Protein AF-A0A3A8NXE6-F1 (afdb_monomer_lite)

Sequence (74 aa):
MGKHHWKVEKQPEWYVKAVRKTIAALPGGYAEAADWLDVTENALFNRLRADGDQIFPLGWAMVLQRAAGTHHIA

Organism: NCBI:txid2316722

Structure (mmCIF, N/CA/C/O backbone):
data_AF-A0A3A8NXE6-F1
#
_entry.id   AF-A0A3A8NXE6-F1
#
loop_
_atom_site.group_PDB
_atom_site.id
_atom_site.type_symbol
_atom_site.label_atom_id
_atom_site.label_alt_id
_atom_site.label_comp_id
_atom_site.label_asym_id
_atom_site.label_entity_id
_atom_site.label_seq_id
_atom_site.pdbx_PDB_ins_code
_atom_site.Cartn_x
_atom_site.Cartn_y
_atom_site.Cartn_z
_atom_site.occupancy
_atom_site.B_iso_or_equiv
_atom_site.auth_seq_id
_atom_site.auth_comp_id
_atom_site.auth_asym_id
_atom_site.auth_atom_id
_atom_site.pdbx_PDB_model_num
ATOM 1 N N . MET A 1 1 ? 21.500 -2.159 -19.886 1.00 51.41 1 MET A N 1
ATOM 2 C CA . MET A 1 1 ? 20.082 -2.506 -19.636 1.00 51.41 1 MET A CA 1
ATOM 3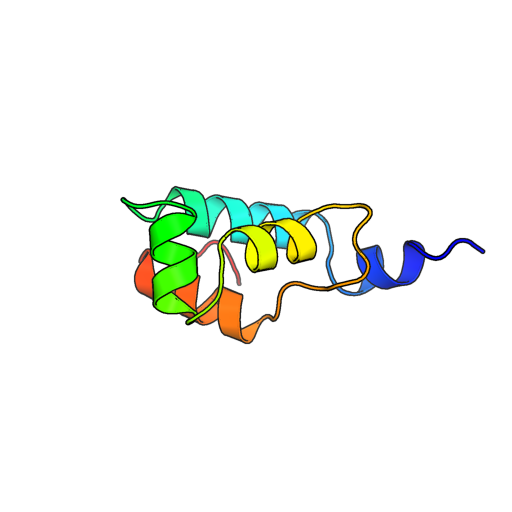 C C . MET A 1 1 ? 19.776 -2.187 -18.182 1.00 51.41 1 MET A C 1
ATOM 5 O O . MET A 1 1 ? 20.363 -2.790 -17.296 1.00 51.41 1 MET A O 1
ATOM 9 N N . GLY A 1 2 ? 19.040 -1.098 -17.949 1.00 53.84 2 GLY A N 1
ATOM 10 C CA . GLY A 1 2 ? 18.984 -0.407 -16.656 1.00 53.84 2 GLY A CA 1
ATOM 11 C C . GLY A 1 2 ? 18.169 -1.142 -15.590 1.00 53.84 2 GLY A C 1
ATOM 12 O O . GLY A 1 2 ? 17.176 -1.795 -15.898 1.00 53.84 2 GLY A O 1
ATOM 13 N N . LYS A 1 3 ? 18.583 -0.972 -14.331 1.00 56.69 3 LYS A N 1
ATOM 14 C CA . LYS A 1 3 ? 18.124 -1.620 -13.084 1.00 56.69 3 LYS A CA 1
ATOM 15 C C . LYS A 1 3 ? 16.609 -1.576 -12.773 1.00 56.69 3 LYS A C 1
ATOM 17 O O . LYS A 1 3 ? 16.215 -2.072 -11.726 1.00 56.69 3 LYS A O 1
ATOM 22 N N . HIS A 1 4 ? 15.767 -1.028 -13.653 1.00 60.00 4 HIS A N 1
ATOM 23 C CA . HIS A 1 4 ? 14.337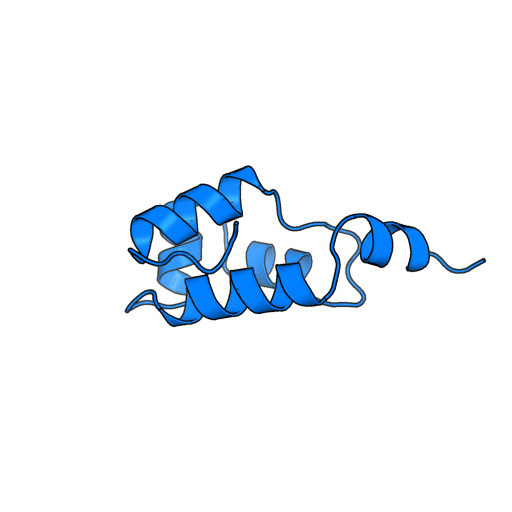 -0.778 -13.422 1.00 60.00 4 HIS A CA 1
ATOM 24 C C . HIS A 1 4 ? 13.388 -1.673 -14.238 1.00 60.00 4 HIS A C 1
ATOM 26 O O . HIS A 1 4 ? 12.217 -1.770 -13.885 1.00 60.00 4 HIS A O 1
ATOM 32 N N . HIS A 1 5 ? 13.861 -2.354 -15.292 1.00 63.69 5 HIS A N 1
ATOM 33 C CA . HIS A 1 5 ? 12.974 -3.147 -16.162 1.00 63.69 5 HIS A CA 1
ATOM 34 C C . HIS A 1 5 ? 12.329 -4.325 -15.409 1.00 63.69 5 HIS A C 1
ATOM 36 O O . HIS A 1 5 ? 11.112 -4.484 -15.433 1.00 63.69 5 HIS A O 1
ATOM 42 N N . TRP A 1 6 ? 13.130 -5.056 -14.624 1.00 75.75 6 TRP A N 1
ATOM 43 C CA . TRP A 1 6 ? 12.669 -6.219 -13.855 1.00 75.75 6 TRP A CA 1
ATOM 44 C C . TRP A 1 6 ? 11.570 -5.874 -12.843 1.00 75.75 6 TRP A C 1
ATOM 46 O O . TRP A 1 6 ? 10.693 -6.690 -12.566 1.00 75.75 6 TRP A O 1
ATOM 56 N N . LYS A 1 7 ? 11.601 -4.662 -12.277 1.00 75.88 7 LYS A N 1
ATOM 57 C CA . LYS A 1 7 ? 10.597 -4.234 -11.305 1.00 75.88 7 LYS A CA 1
ATOM 58 C C . LYS A 1 7 ? 9.273 -3.924 -11.983 1.00 75.88 7 LYS A C 1
ATOM 60 O O . LYS A 1 7 ? 8.245 -4.317 -11.452 1.00 75.88 7 LYS A O 1
ATOM 65 N N . VAL A 1 8 ? 9.288 -3.274 -13.145 1.00 74.06 8 VAL A N 1
ATOM 66 C CA . VAL A 1 8 ? 8.065 -3.033 -13.927 1.00 74.06 8 VAL A CA 1
ATOM 67 C C . VAL A 1 8 ? 7.413 -4.360 -14.324 1.00 74.06 8 VAL A C 1
ATOM 69 O O . VAL A 1 8 ? 6.196 -4.488 -14.239 1.00 74.06 8 VAL A O 1
ATOM 72 N N . GLU A 1 9 ? 8.214 -5.373 -14.665 1.00 77.12 9 GLU A N 1
ATOM 73 C CA . GLU A 1 9 ? 7.716 -6.724 -14.958 1.00 77.12 9 GLU A CA 1
ATOM 74 C C . GLU A 1 9 ? 7.092 -7.408 -13.729 1.00 77.12 9 GLU A C 1
ATOM 76 O O . GLU A 1 9 ? 6.053 -8.056 -13.835 1.00 77.12 9 GLU A O 1
ATOM 81 N N . LYS A 1 10 ? 7.709 -7.275 -12.547 1.00 84.38 10 LYS A N 1
ATOM 82 C CA . LYS A 1 10 ? 7.246 -7.923 -11.304 1.00 84.38 10 LYS A CA 1
ATOM 83 C C . LYS A 1 10 ? 6.161 -7.144 -10.560 1.00 84.38 10 LYS A C 1
ATOM 85 O O . LYS A 1 10 ? 5.417 -7.730 -9.781 1.00 84.38 10 LYS A O 1
ATOM 90 N N . GLN A 1 11 ? 6.097 -5.836 -10.762 1.00 88.81 11 GLN A N 1
ATOM 91 C CA . GLN A 1 11 ? 5.209 -4.903 -10.084 1.00 88.81 11 GLN A CA 1
ATOM 92 C C . GLN A 1 11 ? 4.681 -3.878 -11.102 1.00 88.81 11 GLN A C 1
ATOM 94 O O . GLN A 1 11 ? 5.105 -2.718 -11.111 1.00 88.81 11 GLN A O 1
ATOM 99 N N . PRO A 1 12 ? 3.760 -4.299 -11.982 1.00 89.38 12 PRO A N 1
ATOM 100 C CA . PRO A 1 12 ? 3.256 -3.450 -13.051 1.00 89.38 12 PRO A CA 1
ATOM 101 C C . PRO A 1 12 ? 2.491 -2.242 -12.502 1.00 89.38 12 PRO A C 1
ATOM 103 O O . PRO A 1 12 ? 1.931 -2.268 -11.402 1.00 89.38 12 PRO A O 1
ATOM 106 N N . GLU A 1 13 ? 2.405 -1.174 -13.297 1.00 88.75 13 GLU A N 1
ATOM 107 C CA . GLU A 1 13 ? 1.762 0.077 -12.875 1.00 88.75 13 GLU A CA 1
ATOM 108 C C . GLU A 1 13 ? 0.303 -0.103 -12.438 1.00 88.75 13 GLU A C 1
ATOM 110 O O . GLU A 1 13 ? -0.149 0.573 -11.512 1.00 88.75 13 GLU A O 1
ATOM 115 N N . TRP A 1 14 ? -0.443 -1.014 -13.074 1.00 90.94 14 TRP A N 1
ATOM 116 C CA . TRP A 1 14 ? -1.827 -1.298 -12.687 1.00 90.94 14 TRP A CA 1
ATOM 117 C C . TRP A 1 14 ? -1.912 -1.843 -11.257 1.00 90.94 14 TRP A C 1
ATOM 119 O O . TRP A 1 14 ? -2.814 -1.459 -10.515 1.00 90.94 14 TRP A O 1
ATOM 129 N N . TYR A 1 15 ? -0.943 -2.663 -10.844 1.00 93.19 15 TYR A N 1
ATOM 130 C CA . TYR A 1 15 ? -0.896 -3.245 -9.508 1.00 93.19 15 TYR A CA 1
ATOM 131 C C . TYR A 1 15 ? -0.545 -2.182 -8.466 1.00 93.19 15 TYR A C 1
ATOM 133 O O . TYR A 1 15 ? -1.222 -2.064 -7.449 1.00 93.19 15 TYR A O 1
ATOM 141 N N . VAL A 1 16 ? 0.431 -1.314 -8.758 1.00 92.88 16 VAL A N 1
ATOM 142 C CA . VAL A 1 16 ? 0.746 -0.163 -7.892 1.00 92.88 16 VAL A CA 1
ATOM 143 C C . VAL A 1 16 ? -0.475 0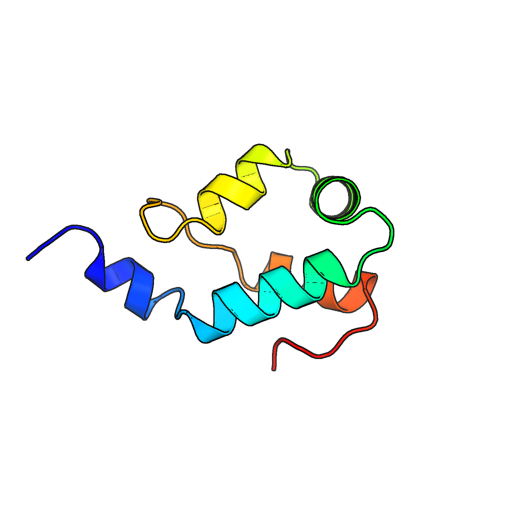.747 -7.723 1.00 92.88 16 VAL A C 1
ATOM 145 O O . VAL A 1 16 ? -0.775 1.181 -6.611 1.00 92.88 16 VAL A O 1
ATOM 148 N N . LYS A 1 17 ? -1.211 1.021 -8.809 1.00 93.75 17 LYS A N 1
ATOM 149 C CA . LYS A 1 17 ? -2.443 1.823 -8.763 1.00 93.75 17 LYS A CA 1
ATOM 150 C C . LYS A 1 17 ? -3.536 1.146 -7.936 1.00 93.75 17 LYS A C 1
ATOM 152 O O . LYS A 1 17 ? -4.200 1.835 -7.166 1.00 93.75 17 LYS A O 1
ATOM 157 N N . ALA A 1 18 ? -3.712 -0.167 -8.069 1.00 94.94 18 ALA A N 1
ATOM 158 C CA . ALA A 1 18 ? -4.681 -0.928 -7.287 1.00 94.94 18 ALA A CA 1
ATOM 159 C C . ALA A 1 18 ? -4.361 -0.879 -5.786 1.00 94.94 18 ALA A C 1
ATOM 161 O O . ALA A 1 18 ? -5.222 -0.486 -5.006 1.00 94.94 18 ALA A O 1
ATOM 162 N N . VAL A 1 19 ? -3.109 -1.143 -5.392 1.00 95.75 19 VAL A N 1
ATOM 163 C CA . VAL A 1 19 ? -2.678 -1.059 -3.984 1.00 95.75 19 VAL A CA 1
ATOM 164 C C . VAL A 1 19 ? -2.899 0.342 -3.413 1.00 95.75 19 VAL A C 1
ATOM 166 O O . VAL A 1 19 ? -3.432 0.485 -2.317 1.00 95.75 19 VAL A O 1
ATOM 169 N N . ARG A 1 20 ? -2.549 1.396 -4.161 1.00 95.69 20 ARG A N 1
ATOM 170 C CA . ARG A 1 20 ? -2.782 2.782 -3.718 1.00 95.69 20 ARG A CA 1
ATOM 171 C C . ARG A 1 20 ? -4.267 3.091 -3.527 1.00 95.69 20 ARG A C 1
ATOM 173 O O . ARG A 1 20 ? -4.606 3.793 -2.582 1.00 95.69 20 ARG A O 1
ATOM 180 N N . LYS A 1 21 ? -5.143 2.570 -4.393 1.00 95.94 21 LYS A N 1
ATOM 181 C CA . LYS A 1 21 ? -6.600 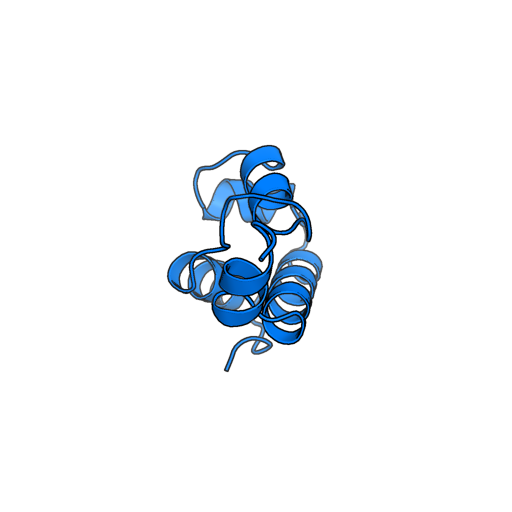2.703 -4.234 1.00 95.94 21 LYS A CA 1
ATOM 182 C C . LYS A 1 21 ? -7.104 1.968 -2.997 1.00 95.94 21 LYS A C 1
ATOM 184 O O . LYS A 1 21 ? -7.898 2.533 -2.261 1.00 95.94 21 LYS A O 1
ATOM 189 N N . THR A 1 22 ? -6.609 0.758 -2.747 1.00 96.25 22 THR A N 1
ATOM 190 C CA . THR A 1 22 ? -6.932 -0.006 -1.538 1.00 96.25 22 THR A CA 1
ATOM 191 C C . THR A 1 22 ? -6.525 0.747 -0.273 1.00 96.25 22 THR A C 1
ATOM 193 O O . THR A 1 22 ? -7.337 0.884 0.632 1.00 96.25 22 THR A O 1
ATOM 196 N N . ILE A 1 23 ? -5.306 1.297 -0.228 1.00 96.31 23 ILE A N 1
ATOM 197 C CA . ILE A 1 23 ? -4.840 2.110 0.906 1.00 96.31 23 ILE A CA 1
ATOM 198 C C . ILE A 1 23 ? -5.711 3.361 1.069 1.00 96.31 23 ILE A C 1
ATOM 200 O O . ILE A 1 23 ? -6.093 3.692 2.181 1.00 96.31 23 ILE A O 1
ATOM 204 N N . ALA A 1 24 ? -6.066 4.040 -0.024 1.00 95.69 24 ALA A N 1
ATOM 205 C CA . ALA A 1 24 ? -6.923 5.226 0.025 1.00 95.69 24 ALA A CA 1
ATOM 206 C C . ALA A 1 24 ? -8.370 4.934 0.465 1.00 95.69 24 ALA A C 1
ATOM 208 O O . ALA A 1 24 ? -9.081 5.860 0.844 1.00 95.69 24 ALA A O 1
ATOM 209 N N . ALA A 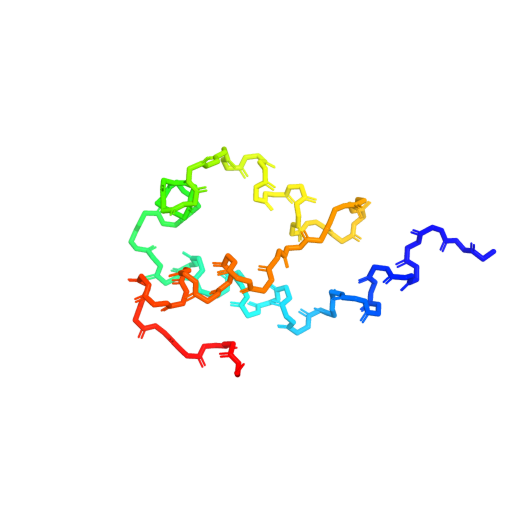1 25 ? -8.812 3.676 0.392 1.00 95.62 25 ALA A N 1
ATOM 210 C CA . ALA A 1 25 ? -10.116 3.247 0.885 1.00 95.62 25 ALA A CA 1
ATOM 211 C C . ALA A 1 25 ? -10.118 2.943 2.395 1.00 95.62 25 ALA A C 1
ATOM 213 O O . ALA A 1 25 ? -11.194 2.855 2.984 1.00 95.62 25 ALA A O 1
ATOM 214 N N . LEU A 1 26 ? -8.945 2.806 3.027 1.00 95.62 26 LEU A N 1
ATOM 215 C CA . LEU A 1 26 ? -8.833 2.707 4.482 1.00 95.62 26 LEU A CA 1
ATOM 216 C C . LEU A 1 26 ? -9.076 4.089 5.115 1.00 95.62 26 LEU A C 1
ATOM 218 O O . LEU A 1 26 ? -8.452 5.060 4.673 1.00 95.62 26 LEU A O 1
ATOM 222 N N . PRO A 1 27 ? -9.923 4.207 6.156 1.00 94.31 27 PRO A N 1
ATOM 223 C CA . PRO A 1 27 ? -10.167 5.474 6.850 1.00 94.31 27 PRO A CA 1
ATOM 224 C C . PRO A 1 27 ? -8.894 6.177 7.341 1.00 94.31 27 PRO A C 1
ATOM 226 O O . PRO A 1 27 ? -8.798 7.401 7.262 1.00 94.31 27 PRO A O 1
ATOM 229 N N . GLY A 1 28 ? -7.908 5.416 7.823 1.00 95.62 28 GLY A N 1
ATOM 230 C CA . GLY A 1 28 ? -6.609 5.921 8.269 1.00 95.62 28 GLY A CA 1
ATOM 231 C C . GLY A 1 28 ? -5.512 5.888 7.200 1.00 95.62 28 GLY A C 1
ATOM 232 O O . GLY A 1 28 ? -4.352 6.165 7.508 1.00 95.62 28 GLY A O 1
ATOM 233 N N . GLY A 1 29 ? -5.842 5.562 5.946 1.00 96.69 29 GLY A N 1
ATOM 234 C CA . GLY A 1 29 ? -4.919 5.628 4.816 1.00 96.69 29 GLY A CA 1
ATOM 235 C C . GLY A 1 29 ? -3.633 4.818 5.021 1.00 96.69 29 GLY A C 1
ATOM 236 O O . GLY A 1 29 ? -3.665 3.638 5.365 1.00 96.69 29 GLY A O 1
ATOM 237 N N . TYR A 1 30 ? -2.478 5.456 4.793 1.00 96.50 30 TYR A N 1
ATOM 238 C CA . TYR A 1 30 ? -1.166 4.814 4.950 1.00 96.50 30 TYR A CA 1
ATOM 239 C C . TYR A 1 30 ? -0.839 4.446 6.399 1.00 96.50 30 TYR A C 1
ATOM 241 O O . TYR A 1 30 ? -0.204 3.415 6.604 1.00 96.50 30 TYR A O 1
ATOM 249 N N . ALA A 1 31 ? -1.286 5.236 7.378 1.00 97.50 31 ALA A N 1
ATOM 250 C CA . ALA A 1 31 ? -1.051 4.953 8.792 1.00 97.50 31 ALA A CA 1
ATOM 251 C C . ALA A 1 31 ? -1.778 3.670 9.221 1.00 97.50 31 ALA A C 1
ATOM 253 O O . ALA A 1 31 ? -1.178 2.787 9.826 1.00 97.50 31 ALA A O 1
ATOM 254 N N . GLU A 1 32 ? -3.042 3.519 8.821 1.00 97.62 32 GLU A N 1
ATOM 255 C CA . GLU A 1 32 ? -3.800 2.289 9.071 1.00 97.62 32 GLU A CA 1
ATOM 256 C C . GLU A 1 32 ? -3.244 1.102 8.271 1.00 97.62 32 GLU A C 1
ATOM 258 O O . GLU A 1 32 ? -3.122 -0.002 8.793 1.00 97.62 32 GLU A O 1
ATOM 263 N N . ALA A 1 33 ? -2.843 1.308 7.013 1.00 97.75 33 ALA A N 1
ATOM 264 C CA . ALA A 1 33 ? -2.210 0.252 6.223 1.00 97.75 33 ALA A CA 1
ATOM 265 C C . ALA A 1 33 ? -0.895 -0.249 6.846 1.00 97.75 33 ALA A C 1
ATOM 267 O O . ALA A 1 33 ? -0.570 -1.430 6.741 1.00 97.75 33 ALA A O 1
ATOM 268 N N . ALA A 1 34 ? -0.127 0.654 7.453 1.00 97.88 34 ALA A N 1
ATOM 269 C CA . ALA A 1 34 ? 1.114 0.345 8.148 1.00 97.88 34 ALA A CA 1
ATOM 270 C C . ALA A 1 34 ? 0.850 -0.499 9.407 1.00 97.88 34 ALA A C 1
ATOM 272 O O . ALA A 1 34 ? 1.534 -1.501 9.604 1.00 97.88 34 ALA A O 1
ATOM 273 N N . ASP A 1 35 ? -0.189 -0.155 10.172 1.00 97.62 35 ASP A N 1
ATOM 274 C CA . ASP A 1 35 ? -0.639 -0.901 11.355 1.00 97.62 35 ASP A CA 1
ATOM 275 C C . ASP A 1 35 ? -1.094 -2.328 11.000 1.00 97.62 35 ASP A C 1
ATOM 277 O O . ASP A 1 35 ? -0.586 -3.303 11.551 1.00 97.62 35 ASP A O 1
ATOM 281 N N . TRP A 1 36 ? -1.944 -2.483 9.976 1.00 97.25 36 TRP A N 1
ATOM 282 C CA . TRP A 1 36 ? -2.386 -3.802 9.494 1.00 97.25 36 TRP A CA 1
ATOM 283 C C . TRP A 1 36 ? -1.245 -4.736 9.080 1.00 97.25 36 TRP A C 1
ATOM 285 O O . TRP A 1 36 ? -1.401 -5.959 9.107 1.00 97.25 36 TRP A O 1
ATOM 295 N N . LEU A 1 37 ? -0.130 -4.170 8.621 1.00 97.31 37 LEU A N 1
ATOM 296 C CA . LEU A 1 37 ? 1.007 -4.909 8.080 1.00 97.31 37 LEU A CA 1
ATOM 297 C C . LEU A 1 37 ? 2.186 -5.000 9.055 1.00 97.31 37 LEU A C 1
ATOM 299 O O . LEU A 1 37 ? 3.185 -5.622 8.694 1.00 97.31 37 LEU A O 1
ATOM 303 N N . ASP A 1 38 ? 2.073 -4.403 10.246 1.00 97.44 38 ASP A N 1
ATOM 304 C CA . ASP A 1 38 ? 3.141 -4.288 11.246 1.00 97.44 38 ASP A CA 1
ATOM 305 C C . ASP A 1 38 ? 4.456 -3.745 10.647 1.00 97.44 38 ASP A C 1
ATOM 307 O O . ASP A 1 38 ? 5.549 -4.295 10.803 1.00 97.44 38 ASP A O 1
ATOM 311 N N . VAL A 1 39 ? 4.345 -2.664 9.867 1.00 96.69 39 VAL A N 1
ATOM 312 C CA . VAL A 1 39 ? 5.484 -1.967 9.246 1.00 96.69 39 VAL A CA 1
ATOM 313 C C . VAL A 1 39 ? 5.335 -0.456 9.355 1.00 96.69 39 VAL A C 1
ATOM 315 O O . VAL A 1 39 ? 4.335 0.057 9.829 1.00 96.69 39 VAL A O 1
ATOM 318 N N . THR A 1 40 ? 6.335 0.298 8.900 1.00 97.25 40 THR A N 1
ATOM 319 C CA . THR A 1 40 ? 6.255 1.766 8.862 1.00 97.25 40 THR A CA 1
ATOM 320 C C . THR A 1 40 ? 5.625 2.267 7.562 1.00 97.25 40 THR A C 1
ATOM 322 O O . THR A 1 40 ? 5.775 1.647 6.506 1.00 97.25 40 THR A O 1
ATOM 325 N N . GLU A 1 41 ? 5.020 3.458 7.578 1.00 96.31 41 GLU A N 1
ATOM 326 C CA . GLU A 1 41 ? 4.545 4.126 6.353 1.00 96.31 41 GLU A CA 1
ATOM 327 C C . GLU A 1 41 ? 5.666 4.286 5.311 1.00 96.31 41 GLU A C 1
ATOM 329 O O . GLU A 1 41 ? 5.473 4.057 4.116 1.00 96.31 41 GLU A O 1
ATOM 334 N N . ASN A 1 42 ? 6.890 4.574 5.769 1.00 95.06 42 ASN A N 1
ATOM 335 C CA . ASN A 1 42 ? 8.065 4.664 4.904 1.00 95.06 42 ASN A CA 1
ATOM 336 C C . ASN A 1 42 ? 8.373 3.337 4.189 1.00 95.06 42 ASN A C 1
ATOM 338 O O . ASN A 1 42 ? 8.782 3.326 3.025 1.00 95.06 42 ASN A O 1
ATOM 342 N N . ALA A 1 43 ? 8.143 2.200 4.850 1.00 94.56 43 ALA A N 1
ATOM 343 C CA . ALA A 1 43 ? 8.292 0.886 4.235 1.00 94.56 43 ALA A CA 1
ATOM 344 C C . ALA A 1 43 ? 7.281 0.668 3.093 1.00 94.56 43 ALA A C 1
ATOM 346 O O . ALA A 1 43 ? 7.641 0.053 2.082 1.00 94.56 43 ALA A O 1
ATOM 347 N N . LEU A 1 44 ? 6.061 1.205 3.215 1.00 95.38 44 LEU A N 1
ATOM 348 C CA . LEU A 1 44 ? 5.056 1.195 2.147 1.00 95.38 44 LEU A CA 1
ATOM 349 C C . LEU A 1 44 ? 5.472 2.112 0.991 1.00 95.38 44 LEU A C 1
ATOM 351 O O . LEU A 1 44 ? 5.483 1.671 -0.161 1.00 95.38 44 LEU A O 1
ATOM 355 N N . PHE A 1 45 ? 5.898 3.349 1.275 1.00 92.50 45 PHE A N 1
ATOM 356 C CA . PHE A 1 45 ? 6.348 4.294 0.244 1.00 92.50 45 PHE A CA 1
ATOM 357 C C . PHE A 1 45 ? 7.518 3.743 -0.580 1.00 92.50 45 PHE A C 1
ATOM 359 O O . PHE A 1 45 ? 7.480 3.779 -1.812 1.00 92.50 45 PHE A O 1
ATOM 366 N N . ASN A 1 46 ? 8.510 3.132 0.074 1.00 92.00 46 ASN A N 1
ATOM 367 C CA . ASN A 1 46 ? 9.660 2.519 -0.597 1.00 92.00 46 ASN A CA 1
ATOM 368 C C . ASN A 1 46 ? 9.277 1.380 -1.557 1.00 92.00 46 ASN A C 1
ATOM 370 O O . ASN A 1 46 ? 9.940 1.185 -2.579 1.00 92.00 46 ASN A O 1
ATOM 374 N N . ARG A 1 47 ? 8.191 0.659 -1.260 1.00 93.62 47 ARG A N 1
ATOM 375 C CA . ARG A 1 47 ? 7.654 -0.429 -2.092 1.00 93.62 47 ARG A CA 1
ATOM 376 C C . ARG A 1 47 ? 6.698 0.053 -3.185 1.00 93.62 47 ARG A C 1
ATOM 378 O O . ARG A 1 47 ? 6.446 -0.688 -4.132 1.00 93.62 47 ARG A O 1
ATOM 385 N N . LEU A 1 48 ? 6.162 1.270 -3.074 1.00 92.19 48 LEU A N 1
ATOM 386 C CA . LEU A 1 48 ? 5.196 1.849 -4.020 1.00 92.19 48 LEU A CA 1
ATOM 387 C C . LEU A 1 48 ? 5.783 2.939 -4.928 1.00 92.19 48 LEU A C 1
ATOM 389 O O . LEU A 1 48 ? 5.075 3.428 -5.815 1.00 92.19 48 LEU A O 1
ATOM 393 N N . ARG A 1 49 ? 7.049 3.331 -4.735 1.00 87.75 49 ARG A N 1
ATOM 394 C CA . ARG A 1 49 ? 7.768 4.253 -5.628 1.00 87.75 49 ARG A CA 1
ATOM 395 C C . ARG A 1 49 ? 8.262 3.548 -6.898 1.00 87.75 49 ARG A C 1
ATOM 397 O O . ARG A 1 49 ? 8.709 2.396 -6.851 1.00 87.75 49 ARG A O 1
ATOM 404 N N . ALA A 1 50 ? 8.190 4.250 -8.028 1.00 78.06 50 ALA A N 1
ATOM 405 C CA . ALA A 1 50 ? 8.537 3.719 -9.352 1.00 78.06 50 ALA A CA 1
ATOM 406 C C . ALA A 1 50 ? 10.038 3.400 -9.492 1.00 78.06 50 ALA A C 1
ATOM 408 O O . ALA A 1 50 ? 10.428 2.424 -10.124 1.00 78.06 50 ALA A O 1
ATOM 409 N N . ASP A 1 51 ? 10.878 4.197 -8.843 1.00 75.88 51 ASP A N 1
ATOM 410 C CA . ASP A 1 51 ? 12.339 4.129 -8.837 1.00 75.88 51 ASP A CA 1
ATOM 411 C C . ASP A 1 51 ? 12.907 3.244 -7.713 1.00 75.88 51 ASP A C 1
ATOM 413 O O . ASP A 1 51 ? 14.121 3.111 -7.576 1.00 75.88 51 ASP A O 1
ATOM 417 N N . GLY A 1 52 ? 12.044 2.636 -6.897 1.00 74.69 52 GLY A N 1
ATOM 418 C CA . GLY A 1 52 ? 12.480 1.810 -5.774 1.00 74.69 52 GLY A CA 1
ATOM 419 C C . GLY A 1 52 ? 13.031 0.458 -6.189 1.00 74.69 52 GLY A C 1
ATOM 420 O O . GLY A 1 52 ? 12.690 -0.067 -7.238 1.00 74.69 52 GLY A O 1
ATOM 421 N N . ASP A 1 53 ? 13.809 -0.138 -5.307 1.00 82.81 53 ASP A N 1
ATOM 422 C CA . ASP A 1 53 ? 14.436 -1.454 -5.421 1.00 82.81 53 ASP A CA 1
ATOM 423 C C . ASP A 1 53 ? 13.604 -2.582 -4.784 1.00 82.81 53 ASP A C 1
ATOM 425 O O . ASP A 1 53 ? 13.927 -3.757 -4.928 1.00 82.81 53 ASP A O 1
ATOM 429 N N . GLN A 1 54 ? 12.503 -2.231 -4.114 1.00 88.62 54 GLN A N 1
ATOM 430 C CA . GLN A 1 54 ? 11.602 -3.169 -3.442 1.00 88.62 54 GLN A CA 1
ATOM 431 C C . GLN A 1 54 ? 10.253 -3.264 -4.157 1.00 88.62 54 GLN A C 1
ATOM 433 O O . GLN A 1 54 ? 9.756 -2.268 -4.691 1.00 88.62 54 GLN A O 1
ATOM 438 N N . ILE A 1 55 ? 9.650 -4.454 -4.118 1.00 91.75 55 ILE A N 1
ATOM 439 C CA . ILE A 1 55 ? 8.300 -4.729 -4.626 1.00 91.75 55 ILE A CA 1
ATOM 440 C C . ILE A 1 55 ? 7.287 -4.766 -3.480 1.00 91.75 55 ILE A C 1
ATOM 442 O O . ILE A 1 55 ? 7.623 -5.130 -2.352 1.00 91.75 55 ILE A O 1
ATOM 446 N N . PHE A 1 56 ? 6.034 -4.425 -3.772 1.00 94.94 56 PHE A N 1
ATOM 447 C CA . PHE A 1 56 ? 4.937 -4.577 -2.819 1.00 94.94 56 PHE A CA 1
ATOM 448 C C . PHE A 1 56 ? 4.404 -6.023 -2.840 1.00 94.94 56 PHE A C 1
ATOM 450 O O . PHE A 1 56 ? 3.871 -6.438 -3.874 1.00 94.94 56 PHE A O 1
ATOM 457 N N . PRO A 1 57 ? 4.525 -6.804 -1.748 1.00 95.19 57 PRO A N 1
ATOM 458 C CA . PRO A 1 57 ? 4.125 -8.212 -1.741 1.00 95.19 57 PRO A CA 1
ATOM 459 C C . PRO A 1 57 ? 2.628 -8.403 -2.014 1.00 95.19 57 PRO A C 1
ATOM 461 O O . PRO A 1 57 ? 1.806 -7.699 -1.432 1.00 95.19 57 PRO A O 1
ATOM 464 N N . LEU A 1 58 ? 2.263 -9.402 -2.828 1.00 94.06 58 LEU A N 1
ATOM 465 C CA . LEU A 1 58 ? 0.853 -9.727 -3.096 1.00 94.06 58 LEU A CA 1
ATOM 466 C C . LEU A 1 58 ? 0.083 -10.050 -1.808 1.00 94.06 58 LEU A C 1
ATOM 468 O O . LEU A 1 58 ? -1.034 -9.580 -1.629 1.00 94.06 58 LEU A O 1
ATOM 472 N N . GLY A 1 59 ? 0.702 -10.782 -0.875 1.00 95.19 59 GLY A N 1
ATOM 473 C CA . GLY A 1 59 ? 0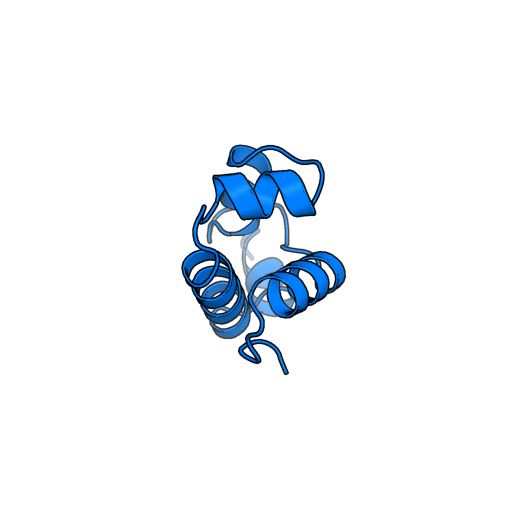.080 -11.112 0.411 1.00 95.19 59 GLY A CA 1
ATOM 474 C C . GLY A 1 59 ? -0.301 -9.876 1.231 1.00 95.19 59 GLY A C 1
ATOM 475 O O . GLY A 1 59 ? -1.390 -9.829 1.792 1.00 95.19 59 GLY A O 1
ATOM 476 N N . TRP A 1 60 ? 0.539 -8.837 1.234 1.00 96.94 60 TRP A N 1
ATOM 477 C CA . TRP A 1 60 ? 0.202 -7.563 1.880 1.00 96.94 60 TRP A CA 1
ATOM 478 C C . TRP A 1 60 ? -0.987 -6.900 1.198 1.00 96.94 60 TRP A C 1
ATOM 480 O O . TRP A 1 60 ? -1.899 -6.404 1.848 1.00 96.94 60 TRP A O 1
ATOM 490 N N . ALA A 1 61 ? -0.994 -6.934 -0.129 1.00 95.94 61 ALA A N 1
ATOM 491 C CA . ALA A 1 61 ? -2.050 -6.350 -0.931 1.00 95.94 61 ALA A CA 1
ATOM 492 C C . ALA A 1 61 ? -3.411 -7.011 -0.646 1.00 95.94 61 ALA A C 1
ATOM 494 O O . ALA A 1 61 ? -4.415 -6.318 -0.498 1.00 95.94 61 ALA A O 1
ATOM 495 N N . MET A 1 62 ? -3.426 -8.337 -0.474 1.00 95.44 62 MET A N 1
ATOM 496 C CA . MET A 1 62 ? -4.617 -9.095 -0.080 1.00 95.44 62 MET A CA 1
ATOM 497 C C . MET A 1 62 ? -5.093 -8.762 1.342 1.00 95.44 62 MET A C 1
ATOM 499 O O . MET A 1 62 ? -6.299 -8.641 1.558 1.00 95.44 62 MET A O 1
ATOM 503 N N . VAL A 1 63 ? -4.176 -8.581 2.301 1.00 96.31 63 VAL A N 1
ATOM 504 C CA . VAL A 1 63 ? -4.518 -8.160 3.675 1.00 96.31 63 VAL A CA 1
ATOM 505 C C . VAL A 1 63 ? -5.189 -6.790 3.661 1.00 96.31 63 VAL A C 1
ATOM 507 O O . VAL A 1 63 ? -6.292 -6.645 4.184 1.00 96.31 63 VAL A O 1
ATOM 510 N N . LEU A 1 64 ? -4.577 -5.812 2.988 1.00 96.44 64 LEU A N 1
ATOM 511 C CA . LEU A 1 64 ? -5.130 -4.462 2.888 1.00 96.44 64 LEU A CA 1
ATOM 512 C C . LEU A 1 64 ? -6.469 -4.444 2.151 1.00 96.44 64 LEU A C 1
ATOM 514 O O . LEU A 1 64 ? -7.379 -3.717 2.537 1.00 96.44 64 LEU A O 1
ATOM 518 N N . GLN A 1 65 ? -6.615 -5.263 1.108 1.00 95.44 65 GLN A N 1
ATOM 519 C CA . GLN A 1 65 ? -7.866 -5.381 0.368 1.00 95.44 65 GLN A CA 1
ATOM 520 C C . GLN A 1 65 ? -9.009 -5.863 1.262 1.00 95.44 65 GLN A C 1
ATOM 522 O O . GLN A 1 65 ? -10.100 -5.291 1.235 1.00 95.44 65 GLN A O 1
ATOM 527 N N . ARG A 1 66 ? -8.735 -6.879 2.085 1.00 94.62 66 ARG A N 1
ATOM 528 C CA . ARG A 1 66 ? -9.692 -7.414 3.051 1.00 94.62 66 ARG A CA 1
ATOM 529 C C . ARG A 1 66 ? -10.028 -6.400 4.143 1.00 94.62 66 ARG A C 1
ATOM 531 O O . ARG A 1 66 ? -11.202 -6.266 4.468 1.00 94.62 66 ARG A O 1
ATOM 538 N N . ALA A 1 67 ? -9.031 -5.692 4.672 1.00 93.88 67 ALA A N 1
ATOM 539 C CA . ALA A 1 67 ? -9.229 -4.651 5.680 1.00 93.88 67 ALA A CA 1
ATOM 540 C C . ALA A 1 67 ? -10.093 -3.493 5.153 1.00 93.88 67 ALA A C 1
ATOM 542 O O . ALA A 1 67 ? -11.026 -3.060 5.819 1.00 93.88 67 ALA A O 1
ATOM 543 N N . ALA A 1 68 ? -9.842 -3.054 3.917 1.00 92.75 68 ALA A N 1
ATOM 544 C CA . ALA A 1 68 ? -10.589 -1.975 3.277 1.00 92.75 68 ALA A CA 1
ATOM 545 C C . ALA A 1 68 ? -11.980 -2.395 2.760 1.00 92.75 68 ALA A C 1
ATOM 547 O O . ALA A 1 68 ? -12.742 -1.545 2.305 1.00 92.75 68 ALA A O 1
ATOM 548 N N . GLY A 1 69 ? -12.304 -3.695 2.739 1.00 92.19 69 GLY A N 1
ATOM 549 C CA . GLY A 1 69 ? -13.538 -4.202 2.126 1.00 92.19 69 GLY A CA 1
ATOM 550 C C . GLY A 1 69 ? -13.632 -3.943 0.614 1.00 92.19 69 GLY A C 1
ATOM 551 O O . GLY A 1 69 ? -14.730 -3.857 0.065 1.00 92.19 69 GLY A O 1
ATOM 552 N N . THR A 1 70 ? -12.491 -3.790 -0.067 1.00 89.56 70 THR A N 1
ATOM 553 C CA . THR A 1 70 ? -12.424 -3.480 -1.507 1.00 89.56 70 THR A CA 1
ATOM 554 C C . THR A 1 70 ? -12.071 -4.712 -2.341 1.00 89.56 70 THR A C 1
ATOM 556 O O . THR A 1 70 ? -11.758 -5.767 -1.803 1.00 89.56 70 THR A O 1
ATOM 559 N N . HIS A 1 71 ? -12.148 -4.593 -3.670 1.00 87.62 71 HIS A N 1
ATOM 560 C CA . HIS A 1 71 ? -11.794 -5.653 -4.629 1.00 87.62 71 HIS A CA 1
ATOM 561 C C . HIS A 1 71 ? -11.036 -5.057 -5.831 1.00 87.62 71 HIS A C 1
ATOM 563 O O . HIS A 1 71 ? -11.413 -5.231 -6.987 1.00 87.62 71 HIS A O 1
ATOM 569 N N . HIS A 1 72 ? -10.013 -4.244 -5.561 1.00 85.19 72 HIS A N 1
ATOM 570 C CA . HIS A 1 72 ? -9.189 -3.594 -6.590 1.00 85.19 72 HIS A CA 1
ATOM 571 C C . HIS A 1 72 ? -8.075 -4.490 -7.149 1.00 85.19 72 HIS A C 1
ATOM 573 O O . HIS A 1 72 ? -7.507 -4.183 -8.196 1.00 85.19 72 HIS A O 1
ATOM 579 N N . ILE A 1 73 ? -7.760 -5.568 -6.442 1.00 83.62 73 ILE A N 1
ATOM 580 C CA . ILE A 1 73 ? -6.722 -6.550 -6.728 1.00 83.62 73 ILE A CA 1
ATOM 581 C C . ILE A 1 73 ? -7.452 -7.861 -7.013 1.00 83.62 73 ILE A C 1
ATOM 583 O O . ILE A 1 73 ? -8.153 -8.372 -6.137 1.00 83.62 73 ILE A O 1
ATOM 587 N N . ALA A 1 74 ? -7.348 -8.315 -8.263 1.00 70.94 74 ALA A N 1
ATOM 588 C CA . ALA A 1 74 ? -8.022 -9.508 -8.773 1.00 70.94 74 ALA A CA 1
ATOM 589 C C . ALA A 1 74 ? -7.550 -10.791 -8.077 1.00 70.94 74 ALA A C 1
ATOM 591 O O . ALA A 1 74 ? -6.342 -10.870 -7.750 1.00 70.94 74 ALA A O 1
#

Secondary structure (DSSP, 8-state):
--TTHHHHHHS-HHHHHHHHHHHHHSTTHHHHHHHHTTS-HHHHHHHH-TT-S----HHHHHHHHHHHT-----

Radius of gyration: 12.04 Å; chains: 1; bounding box: 34×17×31 Å

pLDDT: mean 89.29, std 10.98, range [51.41, 97.88]

Foldseek 3Di:
DDPQPVQCVVAPPLNLVLLQVLLVLDPVRLVVLCVLVVHDSVVVVLQSDSPHPHHDDPVSSVSSCVNSVHDSDD